Protein AF-A0A950R3G1-F1 (afdb_monomer_lite)

Foldseek 3Di:
DDDDPDPPCDPDPDPPDDPPDQDDDPDDQDPQLVVQCPQPPRVSVSVLRCVQDVDPVCSLPDALVSQCVRPPQDSVSSVRRNVVSVD

pLDDT: mean 82.42, std 18.0, range [44.94, 97.12]

Structure (mmCIF, N/CA/C/O backbone):
data_AF-A0A950R3G1-F1
#
_entry.id   AF-A0A950R3G1-F1
#
loop_
_atom_site.group_PDB
_atom_site.id
_atom_site.type_symbol
_atom_site.label_atom_id
_atom_site.label_alt_id
_atom_site.label_comp_id
_atom_site.label_asym_id
_atom_site.label_entity_id
_atom_site.label_seq_id
_atom_site.pdbx_PDB_ins_code
_atom_site.Cartn_x
_atom_site.Cartn_y
_atom_site.Cartn_z
_atom_site.occupancy
_atom_site.B_iso_or_equiv
_atom_site.auth_seq_id
_atom_site.auth_comp_id
_atom_site.auth_asym_id
_atom_site.auth_atom_id
_atom_site.pdbx_PDB_model_num
ATOM 1 N N . GLN A 1 1 ? -43.038 -11.091 -29.568 1.00 46.56 1 GLN A N 1
ATOM 2 C CA . GLN A 1 1 ? -42.153 -9.940 -29.281 1.00 46.56 1 GLN A CA 1
ATOM 3 C C . GLN A 1 1 ? -41.336 -10.289 -28.043 1.00 46.56 1 GLN A C 1
ATOM 5 O O . GLN A 1 1 ? -41.929 -10.430 -26.983 1.00 46.56 1 GLN A O 1
ATOM 10 N N . HIS A 1 2 ? -40.033 -10.559 -28.171 1.00 44.94 2 HIS A N 1
ATOM 11 C CA . HIS A 1 2 ? -39.182 -10.987 -27.049 1.00 44.94 2 HIS A CA 1
ATOM 12 C C . HIS A 1 2 ? -38.268 -9.823 -26.626 1.00 44.94 2 HIS A C 1
ATOM 14 O O . HIS A 1 2 ? -37.446 -9.369 -27.418 1.00 44.94 2 HIS A O 1
ATOM 20 N N . ARG A 1 3 ? -38.437 -9.320 -25.392 1.00 56.16 3 ARG A N 1
ATOM 21 C CA . ARG A 1 3 ? -37.506 -8.394 -24.719 1.00 56.16 3 ARG A CA 1
ATOM 22 C C . ARG A 1 3 ? -36.462 -9.230 -23.978 1.00 56.16 3 ARG A C 1
ATOM 24 O O . ARG A 1 3 ? -36.762 -9.753 -22.910 1.00 56.16 3 ARG A O 1
ATOM 31 N N . SER A 1 4 ? -35.266 -9.377 -24.541 1.00 54.62 4 SER A N 1
ATOM 32 C CA . SER A 1 4 ? -34.207 -10.219 -23.951 1.00 54.62 4 SER A CA 1
ATOM 33 C C . SER A 1 4 ? -32.841 -9.530 -23.838 1.00 54.62 4 SER A C 1
ATOM 35 O O . SER A 1 4 ? -31.868 -10.192 -23.502 1.00 54.62 4 SER A O 1
ATOM 37 N N . HIS A 1 5 ? -32.738 -8.222 -24.098 1.00 50.12 5 HIS A N 1
ATOM 38 C CA . HIS A 1 5 ? -31.435 -7.562 -24.287 1.00 50.12 5 HIS A CA 1
ATOM 39 C C . HIS A 1 5 ? -31.107 -6.422 -23.312 1.00 50.12 5 HIS A C 1
ATOM 41 O O . HIS A 1 5 ? -30.120 -5.731 -23.533 1.00 50.12 5 HIS A O 1
ATOM 47 N N . ASP A 1 6 ? -31.865 -6.225 -22.231 1.00 54.75 6 ASP A N 1
ATOM 48 C CA . ASP A 1 6 ? -31.751 -4.991 -21.430 1.00 54.75 6 ASP A CA 1
ATOM 49 C C . ASP A 1 6 ? -31.057 -5.139 -20.064 1.00 54.75 6 ASP A C 1
ATOM 51 O O . ASP A 1 6 ? -31.205 -4.281 -19.197 1.00 54.75 6 ASP A O 1
ATOM 55 N N . THR A 1 7 ? -30.328 -6.229 -19.785 1.00 56.50 7 THR A N 1
ATOM 56 C CA . THR A 1 7 ? -29.815 -6.433 -18.406 1.00 56.50 7 THR A CA 1
ATOM 57 C C . THR A 1 7 ? -28.459 -7.125 -18.284 1.00 56.50 7 THR A C 1
ATOM 59 O O . THR A 1 7 ? -28.167 -7.734 -17.261 1.00 56.50 7 THR A O 1
ATOM 62 N N . ILE A 1 8 ? -27.575 -6.987 -19.275 1.00 52.97 8 ILE A N 1
ATOM 63 C CA . ILE A 1 8 ? -26.154 -7.338 -19.093 1.00 52.97 8 ILE A CA 1
ATOM 64 C C . ILE A 1 8 ? -25.283 -6.109 -19.351 1.00 52.97 8 ILE A C 1
ATOM 66 O O . ILE A 1 8 ? -24.372 -6.125 -20.169 1.00 52.97 8 ILE A O 1
ATOM 70 N N . TYR A 1 9 ? -25.575 -5.011 -18.654 1.00 52.47 9 TYR A N 1
ATOM 71 C CA . TYR A 1 9 ? -24.606 -3.931 -18.497 1.00 52.47 9 TYR A CA 1
ATOM 72 C C .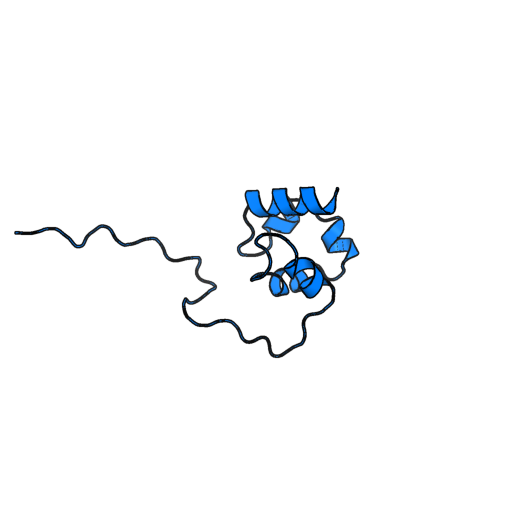 TYR A 1 9 ? -24.142 -3.918 -17.044 1.00 52.47 9 TYR A C 1
ATOM 74 O O . TYR A 1 9 ? -24.640 -3.169 -16.208 1.00 52.47 9 TYR A O 1
ATOM 82 N N . ALA A 1 10 ? -23.208 -4.814 -16.725 1.00 59.50 10 ALA A N 1
ATOM 83 C CA . ALA A 1 10 ? -22.391 -4.629 -15.537 1.00 59.50 10 ALA A CA 1
ATOM 84 C C . ALA A 1 10 ? -21.495 -3.408 -15.810 1.00 59.50 10 ALA A C 1
ATOM 86 O O . ALA A 1 10 ? -20.788 -3.421 -16.824 1.00 59.50 10 ALA A O 1
ATOM 87 N N . PRO A 1 11 ? -21.520 -2.347 -14.982 1.00 54.91 11 PRO A N 1
ATOM 88 C CA . PRO A 1 11 ? -20.578 -1.249 -15.144 1.00 54.91 11 PRO A CA 1
ATOM 89 C C . PRO A 1 11 ? -19.167 -1.839 -15.076 1.00 54.91 11 PRO A C 1
ATOM 91 O O . PRO A 1 11 ? -18.804 -2.507 -14.106 1.00 54.91 11 PRO A O 1
ATOM 94 N N . GLY A 1 12 ? -18.423 -1.684 -16.174 1.00 54.66 12 GLY A N 1
ATOM 95 C CA . GLY A 1 12 ? -17.099 -2.270 -16.335 1.00 54.66 12 GLY A CA 1
ATOM 96 C C . GLY A 1 12 ? -16.158 -1.839 -15.207 1.00 54.66 12 GLY A C 1
ATOM 97 O O . GLY A 1 12 ? -16.338 -0.760 -14.637 1.00 54.66 12 GLY A O 1
ATOM 98 N N . PRO A 1 13 ? -15.163 -2.672 -14.862 1.00 52.31 13 PRO A N 1
ATOM 99 C CA . PRO A 1 13 ? -14.204 -2.329 -13.830 1.00 52.31 13 PRO A CA 1
ATOM 100 C C . PRO A 1 13 ? -13.463 -1.062 -14.253 1.00 52.31 13 PRO A C 1
ATOM 102 O O . PRO A 1 13 ? -12.775 -1.067 -15.267 1.00 52.31 13 PRO A O 1
ATOM 105 N N . ASP A 1 14 ? -13.691 -0.007 -13.476 1.00 53.38 14 ASP A N 1
ATOM 106 C CA . ASP A 1 14 ? -12.856 1.163 -13.214 1.00 53.38 14 ASP A CA 1
ATOM 107 C C . ASP A 1 14 ? -11.872 1.565 -14.335 1.00 53.38 14 ASP A C 1
ATOM 109 O O . ASP A 1 14 ? -10.943 0.836 -14.691 1.00 53.38 14 ASP A O 1
ATOM 113 N N . THR A 1 15 ? -12.064 2.772 -14.866 1.00 52.53 15 THR A N 1
ATOM 114 C CA . THR A 1 15 ? -11.547 3.362 -16.122 1.00 52.53 15 THR A CA 1
ATOM 115 C C . THR A 1 15 ? -10.018 3.435 -16.297 1.00 52.53 15 THR A C 1
ATOM 117 O O . THR A 1 15 ? -9.531 4.065 -17.234 1.00 52.53 15 THR A O 1
ATOM 120 N N . LEU A 1 16 ? -9.235 2.755 -15.459 1.00 50.72 16 LEU A N 1
ATOM 121 C CA . LEU A 1 16 ? -7.772 2.704 -15.506 1.00 50.72 16 LEU A CA 1
ATOM 122 C C . LEU A 1 16 ? -7.203 1.362 -15.998 1.00 50.72 16 LEU A C 1
ATOM 124 O O . LEU A 1 16 ? -5.994 1.258 -16.208 1.00 50.72 16 LEU A O 1
ATOM 128 N N . ARG A 1 17 ? -8.024 0.320 -16.192 1.00 53.25 17 ARG A N 1
ATOM 129 C CA . ARG A 1 17 ? -7.553 -1.013 -16.616 1.00 53.25 17 ARG A CA 1
ATOM 130 C C . ARG A 1 17 ? -8.392 -1.540 -17.775 1.00 53.25 17 ARG A C 1
ATOM 132 O O . ARG A 1 17 ? -9.385 -2.227 -17.571 1.00 53.25 17 ARG A O 1
ATOM 139 N N . ALA A 1 18 ? -7.980 -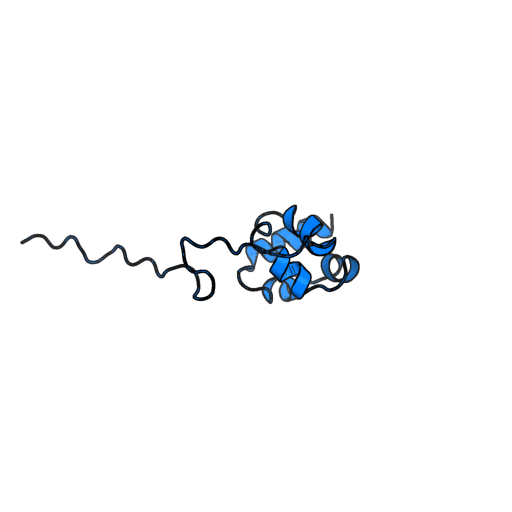1.231 -19.005 1.00 55.66 18 ALA A N 1
ATOM 140 C CA . ALA A 1 18 ? -8.618 -1.786 -20.196 1.00 55.66 18 ALA A CA 1
ATOM 141 C C . ALA A 1 18 ? -8.611 -3.333 -20.138 1.00 55.66 18 ALA A C 1
ATOM 143 O O . ALA A 1 18 ? -7.533 -3.929 -20.005 1.00 55.66 18 ALA A O 1
ATOM 144 N N . PRO A 1 19 ? -9.772 -4.008 -20.233 1.00 46.78 19 PRO A N 1
ATOM 145 C CA . PRO A 1 19 ? -9.816 -5.464 -20.275 1.00 46.78 19 PRO A CA 1
ATOM 146 C C . PRO A 1 19 ? -9.043 -5.974 -21.502 1.00 46.78 19 PRO A C 1
ATOM 148 O O . PRO A 1 19 ? -9.202 -5.463 -22.608 1.00 46.78 19 PRO A O 1
ATOM 151 N N . GLY A 1 20 ? -8.171 -6.966 -21.298 1.00 54.88 20 GLY A N 1
ATOM 152 C CA . GLY A 1 20 ? -7.410 -7.625 -22.370 1.00 54.88 20 GLY A CA 1
ATOM 153 C C . GLY A 1 20 ? -5.966 -7.153 -22.578 1.00 54.88 20 GLY A C 1
ATOM 154 O O . GLY A 1 20 ? -5.272 -7.722 -23.416 1.00 54.88 20 GLY A O 1
ATOM 155 N N . LYS A 1 21 ? -5.468 -6.166 -21.819 1.00 56.50 21 LYS A N 1
ATOM 156 C CA . LYS A 1 21 ? -4.053 -5.756 -21.871 1.00 56.50 21 LYS A CA 1
ATOM 157 C C . LYS A 1 21 ? -3.429 -5.832 -20.481 1.00 56.50 21 LYS A C 1
ATOM 159 O O . LYS A 1 21 ? -3.592 -4.924 -19.671 1.00 56.50 21 LYS A O 1
ATOM 164 N N . ALA A 1 22 ? -2.716 -6.922 -20.196 1.00 58.09 22 ALA A N 1
ATOM 165 C CA . ALA A 1 22 ? -1.847 -6.962 -19.026 1.00 58.09 22 ALA A CA 1
ATOM 166 C C . ALA A 1 22 ? -0.704 -5.953 -19.246 1.00 58.09 22 ALA A C 1
ATOM 168 O O . ALA A 1 22 ? -0.027 -6.043 -20.274 1.00 58.09 22 ALA A O 1
ATOM 169 N N . PRO A 1 23 ? -0.489 -4.975 -18.346 1.00 63.94 23 PRO A N 1
ATOM 170 C CA . PRO A 1 23 ? 0.634 -4.061 -18.481 1.00 63.94 23 PRO A CA 1
ATOM 171 C C . PRO A 1 23 ? 1.936 -4.863 -18.399 1.00 63.94 23 PRO A C 1
ATOM 173 O O . PRO A 1 23 ? 2.232 -5.483 -17.378 1.00 63.94 23 PRO A O 1
ATOM 176 N N . ILE A 1 24 ? 2.706 -4.868 -19.488 1.00 70.25 24 ILE A N 1
ATOM 177 C CA . ILE A 1 24 ? 4.056 -5.428 -19.489 1.00 70.25 24 ILE A CA 1
ATOM 178 C C . ILE A 1 24 ? 4.951 -4.405 -18.799 1.00 70.25 24 ILE A C 1
ATOM 180 O O . ILE A 1 24 ? 5.228 -3.332 -19.338 1.00 70.25 24 ILE A O 1
ATOM 184 N N . PHE A 1 25 ? 5.386 -4.722 -17.585 1.00 69.62 25 PHE A N 1
ATOM 185 C CA . PHE A 1 25 ? 6.353 -3.895 -16.880 1.00 69.62 25 PHE A CA 1
ATOM 186 C C . PHE A 1 25 ? 7.744 -4.150 -17.464 1.00 69.62 25 PHE A C 1
ATOM 188 O O . PHE A 1 25 ? 8.267 -5.256 -17.397 1.00 69.62 25 PHE A O 1
ATOM 195 N N . THR A 1 26 ? 8.355 -3.111 -18.030 1.00 79.38 26 THR A N 1
ATOM 196 C CA . THR A 1 26 ? 9.694 -3.173 -18.644 1.00 79.38 26 THR A CA 1
ATOM 197 C C . THR A 1 26 ? 10.836 -3.130 -17.626 1.00 79.38 26 THR A C 1
ATOM 199 O O . THR A 1 26 ? 11.996 -3.284 -18.000 1.00 79.38 26 THR A O 1
ATOM 202 N N . ARG A 1 27 ? 10.528 -2.930 -16.336 1.00 83.81 27 ARG A N 1
ATOM 203 C CA . ARG A 1 27 ? 11.501 -2.906 -15.236 1.00 83.81 27 ARG A CA 1
ATOM 204 C C . ARG A 1 27 ? 11.248 -4.031 -14.237 1.00 83.81 27 ARG A C 1
ATOM 206 O O . ARG A 1 27 ? 10.097 -4.368 -13.945 1.00 83.81 27 ARG A O 1
ATOM 213 N N . ALA A 1 28 ? 12.331 -4.549 -13.661 1.00 85.88 28 ALA A N 1
ATOM 214 C CA . ALA A 1 28 ? 12.254 -5.514 -12.573 1.00 85.88 28 ALA A CA 1
ATOM 215 C C . ALA A 1 28 ? 11.519 -4.913 -11.354 1.00 85.88 28 ALA A C 1
ATOM 217 O O . ALA A 1 28 ? 11.695 -3.725 -11.064 1.00 85.88 28 ALA A O 1
ATOM 218 N N . PRO A 1 29 ? 10.698 -5.704 -10.639 1.00 88.44 29 PRO A N 1
ATOM 219 C CA . PRO A 1 29 ? 10.056 -5.251 -9.411 1.00 88.44 29 PRO A CA 1
ATOM 220 C C . PRO A 1 29 ? 11.106 -5.046 -8.314 1.00 88.44 29 PRO A C 1
ATOM 222 O O . PRO A 1 29 ? 11.977 -5.901 -8.109 1.00 88.44 29 PRO A O 1
ATOM 225 N N . GLY A 1 30 ? 11.018 -3.931 -7.592 1.00 93.56 30 GLY A N 1
ATOM 226 C CA . GLY A 1 30 ? 11.824 -3.708 -6.399 1.00 93.56 30 GLY A CA 1
ATOM 227 C C . GLY A 1 30 ? 11.295 -4.494 -5.200 1.00 93.56 30 GLY A C 1
ATOM 228 O O . GLY A 1 30 ? 10.351 -5.284 -5.292 1.00 93.56 30 GLY A O 1
ATOM 229 N N . LEU A 1 31 ? 11.943 -4.308 -4.049 1.00 95.12 31 LEU A N 1
ATOM 230 C CA . LEU A 1 31 ? 11.655 -5.095 -2.848 1.00 95.12 31 LEU A CA 1
ATOM 231 C C . LEU A 1 31 ? 10.217 -4.895 -2.346 1.00 95.12 31 LEU A C 1
ATOM 233 O O . LEU A 1 31 ? 9.557 -5.869 -1.995 1.00 95.12 31 LEU A O 1
ATOM 237 N N . VAL A 1 32 ? 9.719 -3.655 -2.371 1.00 96.50 32 VAL A N 1
ATOM 238 C CA . VAL A 1 32 ? 8.342 -3.335 -1.961 1.00 96.50 32 VAL A CA 1
ATOM 239 C C . VAL A 1 32 ? 7.340 -4.059 -2.857 1.00 96.50 32 VAL A C 1
ATOM 241 O O . VAL A 1 32 ? 6.456 -4.732 -2.341 1.00 96.50 32 VAL A O 1
ATOM 244 N N . ALA A 1 33 ? 7.515 -4.011 -4.182 1.00 95.31 33 ALA A N 1
ATOM 245 C CA . ALA A 1 33 ? 6.632 -4.714 -5.112 1.00 95.31 33 ALA A CA 1
ATOM 246 C C . ALA A 1 33 ? 6.664 -6.237 -4.899 1.00 95.31 33 ALA A C 1
ATOM 248 O O . ALA A 1 33 ? 5.619 -6.883 -4.900 1.00 95.31 33 ALA A O 1
ATOM 249 N N . LYS A 1 34 ? 7.845 -6.826 -4.668 1.00 94.94 34 LYS A N 1
ATOM 250 C CA . LYS A 1 34 ? 7.967 -8.270 -4.406 1.00 94.94 34 LYS A CA 1
ATOM 251 C C . LYS A 1 34 ? 7.215 -8.700 -3.149 1.00 94.94 34 LYS A C 1
ATOM 253 O O . LYS A 1 34 ? 6.521 -9.711 -3.189 1.00 94.94 34 LYS A O 1
ATOM 258 N N . LEU A 1 35 ? 7.338 -7.935 -2.063 1.00 95.00 35 LEU A N 1
ATOM 259 C CA . LEU A 1 35 ? 6.626 -8.204 -0.812 1.00 95.00 35 LEU A CA 1
ATOM 260 C C . LEU A 1 35 ? 5.122 -7.968 -0.965 1.00 95.00 35 LEU A C 1
ATOM 262 O O . LEU A 1 35 ? 4.327 -8.821 -0.586 1.00 95.00 35 LEU A O 1
ATOM 266 N N . ALA A 1 36 ? 4.734 -6.853 -1.586 1.00 95.31 36 ALA A N 1
ATOM 267 C CA . ALA A 1 36 ? 3.338 -6.521 -1.837 1.00 95.31 36 ALA A CA 1
ATOM 268 C C . ALA A 1 36 ? 2.633 -7.596 -2.677 1.00 95.31 36 ALA A C 1
ATOM 270 O O . ALA A 1 36 ? 1.481 -7.920 -2.413 1.00 95.31 36 ALA A O 1
ATOM 271 N N . ALA A 1 37 ? 3.327 -8.204 -3.642 1.00 95.06 37 ALA A N 1
ATOM 272 C CA . ALA A 1 37 ? 2.771 -9.281 -4.457 1.00 95.06 37 ALA A CA 1
ATOM 273 C C . ALA A 1 37 ? 2.425 -10.555 -3.663 1.00 95.06 37 ALA A C 1
ATOM 275 O O . ALA A 1 37 ? 1.637 -11.362 -4.147 1.00 95.06 37 ALA A O 1
ATOM 276 N N . GLN A 1 38 ? 2.986 -10.738 -2.461 1.00 94.69 38 GLN A N 1
ATOM 277 C CA . GLN A 1 38 ? 2.639 -11.855 -1.574 1.00 94.69 38 GLN A CA 1
ATOM 278 C C . GLN A 1 38 ? 1.381 -11.582 -0.737 1.00 94.69 38 GLN A C 1
ATOM 280 O O . GLN A 1 38 ? 0.866 -12.490 -0.088 1.00 94.69 38 GLN A O 1
ATOM 285 N N . LEU A 1 39 ? 0.881 -10.342 -0.726 1.00 94.50 39 LEU A N 1
ATOM 286 C CA . LEU A 1 39 ? -0.292 -9.970 0.056 1.00 94.50 39 LEU A CA 1
ATOM 287 C C . LEU A 1 39 ? -1.590 -10.339 -0.685 1.00 94.50 39 LEU A C 1
ATOM 289 O O . LEU A 1 39 ? -1.696 -10.153 -1.906 1.00 94.50 39 LEU A O 1
ATOM 293 N N . PRO A 1 40 ? -2.617 -10.821 0.037 1.00 90.56 40 PRO A N 1
ATOM 294 C CA . PRO A 1 40 ? -3.867 -11.251 -0.577 1.00 90.56 40 PRO A CA 1
ATOM 295 C C . PRO A 1 40 ? -4.578 -10.082 -1.272 1.00 90.56 40 PRO A C 1
ATOM 297 O O . PRO A 1 40 ? -4.884 -9.060 -0.661 1.00 90.56 40 PRO A O 1
ATOM 300 N N . GLY A 1 41 ? -4.858 -10.239 -2.570 1.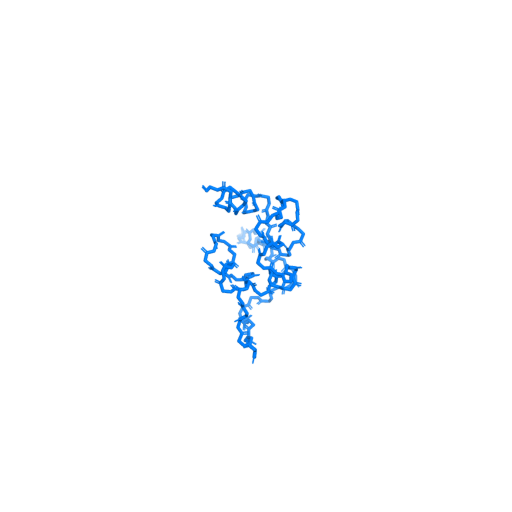00 90.81 41 GLY A N 1
ATOM 301 C CA . GLY A 1 41 ? -5.572 -9.240 -3.378 1.00 90.81 41 GLY A CA 1
ATOM 302 C C . GLY A 1 41 ? -4.732 -8.038 -3.842 1.00 90.81 41 GLY A C 1
ATOM 303 O O . GLY A 1 41 ? -5.305 -7.056 -4.343 1.00 90.81 41 GLY A O 1
ATOM 304 N N . ILE A 1 42 ? -3.404 -8.106 -3.678 1.00 93.69 42 ILE A N 1
ATOM 305 C CA . ILE A 1 42 ? -2.447 -7.033 -4.001 1.00 93.69 42 ILE A CA 1
ATOM 306 C C . ILE A 1 42 ? -1.511 -7.380 -5.167 1.00 93.69 42 ILE A C 1
ATOM 308 O O . ILE A 1 42 ? -0.966 -6.471 -5.786 1.00 93.69 42 ILE A O 1
ATOM 312 N N . ASP A 1 43 ? -1.377 -8.651 -5.535 1.00 87.69 43 ASP A N 1
ATOM 313 C CA . ASP A 1 43 ? -0.624 -9.163 -6.693 1.00 87.69 43 ASP A CA 1
ATOM 314 C C . ASP A 1 43 ? -0.636 -8.235 -7.928 1.00 87.69 43 ASP A C 1
ATOM 316 O O . ASP A 1 43 ? 0.406 -7.740 -8.363 1.00 87.69 43 ASP A O 1
ATOM 320 N N . ARG A 1 44 ? -1.820 -7.894 -8.450 1.00 87.81 44 ARG A N 1
ATOM 321 C CA . ARG A 1 44 ? -1.980 -7.040 -9.647 1.00 87.81 44 ARG A CA 1
ATOM 322 C C . ARG A 1 44 ? -1.729 -5.549 -9.401 1.00 87.81 44 ARG A C 1
ATOM 324 O O . ARG A 1 44 ? -1.792 -4.757 -10.336 1.00 87.81 44 ARG A O 1
ATOM 331 N N . LYS A 1 45 ? -1.545 -5.147 -8.147 1.00 91.25 45 LYS A N 1
ATOM 332 C CA . LYS A 1 45 ? -1.368 -3.761 -7.677 1.00 91.25 45 LYS A CA 1
ATOM 333 C C . LYS A 1 45 ? 0.018 -3.551 -7.066 1.00 91.25 45 LYS A C 1
ATOM 335 O O . LYS A 1 45 ? 0.331 -2.441 -6.663 1.00 91.25 45 LYS A O 1
ATOM 340 N N . ALA A 1 46 ? 0.871 -4.574 -7.026 1.00 93.06 46 ALA A N 1
ATOM 341 C CA . ALA A 1 46 ? 2.177 -4.529 -6.376 1.00 93.06 46 ALA A CA 1
ATOM 342 C C . ALA A 1 46 ? 3.075 -3.378 -6.868 1.00 93.06 46 ALA A C 1
ATOM 344 O O . ALA A 1 46 ? 3.777 -2.747 -6.080 1.00 93.06 46 ALA A O 1
ATOM 345 N N . TYR A 1 47 ? 3.015 -3.055 -8.162 1.00 92.19 47 TYR A N 1
ATOM 346 C CA . TYR A 1 47 ? 3.731 -1.906 -8.722 1.00 92.19 47 TYR A CA 1
ATOM 347 C C . TYR A 1 47 ? 3.131 -0.559 -8.306 1.00 92.19 47 TYR A C 1
ATOM 349 O O . TYR A 1 47 ? 3.877 0.400 -8.117 1.00 92.19 47 TYR A O 1
ATOM 357 N N . ASP A 1 48 ? 1.810 -0.477 -8.155 1.00 93.44 48 ASP A N 1
ATOM 358 C CA . ASP A 1 48 ? 1.129 0.723 -7.659 1.00 93.44 48 ASP A CA 1
ATOM 359 C C . ASP A 1 48 ? 1.459 0.939 -6.172 1.00 93.44 48 ASP A C 1
ATOM 361 O O . ASP A 1 48 ? 1.777 2.054 -5.761 1.00 93.44 48 ASP A O 1
ATOM 365 N N . VAL A 1 49 ? 1.518 -0.148 -5.396 1.00 95.25 49 VAL A N 1
ATOM 366 C CA . VAL A 1 49 ? 1.965 -0.155 -3.994 1.00 95.25 49 VAL A CA 1
ATOM 367 C C . VAL A 1 49 ? 3.408 0.327 -3.868 1.00 95.25 49 VAL A C 1
ATOM 369 O O . VAL A 1 49 ? 3.685 1.192 -3.048 1.00 95.25 49 VAL A O 1
ATOM 372 N N . GLU A 1 50 ? 4.328 -0.160 -4.702 1.00 94.62 50 GLU A N 1
ATOM 373 C CA . GLU A 1 50 ? 5.721 0.314 -4.709 1.00 94.62 50 GLU A CA 1
ATOM 374 C C . GLU A 1 50 ? 5.851 1.787 -5.123 1.00 94.62 50 GLU A C 1
ATOM 376 O O . GLU A 1 50 ? 6.731 2.509 -4.650 1.00 94.62 50 GLU A O 1
ATOM 381 N N . ARG A 1 51 ? 4.988 2.26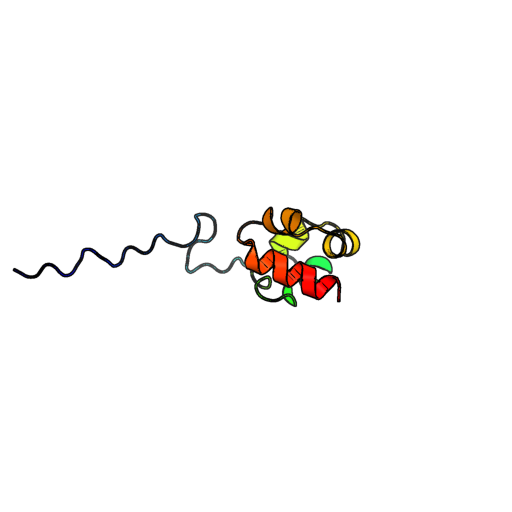5 -6.023 1.00 93.06 51 ARG A N 1
ATOM 382 C CA . ARG A 1 51 ? 4.978 3.684 -6.396 1.00 93.06 51 ARG A CA 1
ATOM 383 C C . ARG A 1 51 ? 4.541 4.558 -5.227 1.00 93.06 51 ARG A C 1
ATOM 385 O O . ARG A 1 51 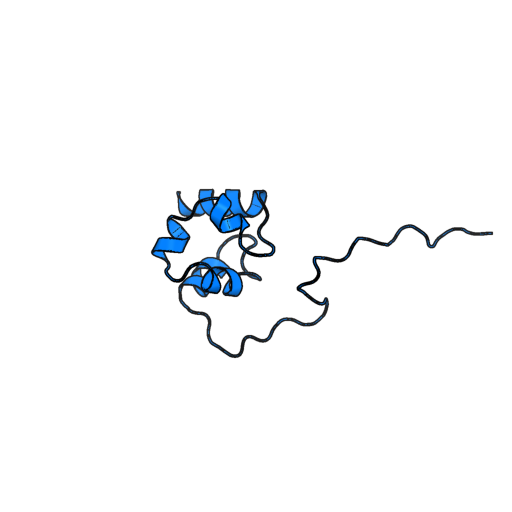? 5.126 5.633 -5.065 1.00 93.06 51 ARG A O 1
ATOM 392 N N . HIS A 1 52 ? 3.566 4.093 -4.450 1.00 95.62 52 HIS A N 1
ATOM 393 C CA . HIS A 1 52 ? 3.030 4.779 -3.282 1.00 95.62 52 HIS A CA 1
ATOM 394 C C . HIS A 1 52 ? 4.006 4.714 -2.090 1.00 95.62 52 HIS A C 1
ATOM 396 O O . HIS A 1 52 ? 4.486 5.748 -1.629 1.00 95.62 52 HIS A O 1
ATOM 402 N N . PHE A 1 53 ? 4.410 3.516 -1.658 1.00 95.81 53 PHE A N 1
ATOM 403 C CA . PHE A 1 53 ? 5.363 3.322 -0.563 1.00 95.81 53 PHE A CA 1
ATOM 404 C C . PHE A 1 53 ? 6.795 3.177 -1.082 1.00 95.81 53 PHE A C 1
ATOM 406 O O . PHE A 1 53 ? 7.180 2.154 -1.646 1.00 95.81 53 PHE A O 1
ATOM 413 N N . LYS A 1 54 ? 7.628 4.194 -0.839 1.00 90.62 54 LYS A N 1
ATOM 414 C CA . LYS A 1 54 ? 9.034 4.200 -1.286 1.00 90.62 54 LYS A CA 1
ATOM 415 C C . LYS A 1 54 ? 9.927 3.203 -0.547 1.00 90.62 54 LYS A C 1
ATOM 417 O O . LYS A 1 54 ? 10.977 2.832 -1.064 1.00 90.62 54 LYS A O 1
ATOM 422 N N . THR A 1 55 ? 9.542 2.787 0.658 1.00 96.12 55 THR A N 1
ATOM 423 C CA . THR A 1 55 ? 10.322 1.873 1.499 1.00 96.12 55 THR A CA 1
ATOM 424 C C . THR A 1 55 ? 9.430 0.803 2.116 1.00 96.12 55 THR A C 1
ATOM 426 O O . THR A 1 55 ? 8.235 1.008 2.323 1.00 96.12 55 THR A O 1
ATOM 429 N N . VAL A 1 56 ? 10.029 -0.344 2.452 1.00 95.38 56 VAL A N 1
ATOM 430 C CA . VAL A 1 56 ? 9.322 -1.442 3.132 1.00 95.38 56 VAL A CA 1
ATOM 431 C C . VAL A 1 56 ? 8.820 -0.996 4.505 1.00 95.38 56 VAL A C 1
ATOM 433 O O . VAL A 1 56 ? 7.686 -1.288 4.857 1.00 95.38 56 VAL A O 1
ATOM 436 N N . SER A 1 57 ? 9.629 -0.230 5.244 1.00 95.38 57 SER A N 1
ATOM 437 C CA . SER A 1 57 ? 9.236 0.302 6.555 1.00 95.38 57 SER A CA 1
ATOM 438 C C . SER A 1 57 ? 7.969 1.163 6.465 1.00 95.38 57 SER A C 1
ATOM 440 O O . SER A 1 57 ? 7.039 0.949 7.237 1.00 95.38 57 SER A O 1
ATOM 442 N N . ALA A 1 58 ? 7.879 2.055 5.467 1.00 96.25 58 ALA A N 1
ATOM 443 C CA . ALA A 1 58 ? 6.680 2.864 5.241 1.00 96.25 58 ALA A CA 1
ATOM 444 C C . ALA A 1 58 ? 5.455 2.010 4.876 1.00 96.25 58 ALA A C 1
ATOM 446 O O . ALA A 1 58 ? 4.360 2.273 5.357 1.00 96.25 58 ALA A O 1
ATOM 447 N N . MET A 1 59 ? 5.638 0.964 4.065 1.00 96.31 59 MET A N 1
ATOM 448 C CA . MET A 1 59 ? 4.562 0.029 3.719 1.00 96.31 59 MET A CA 1
ATOM 449 C C . MET A 1 59 ? 4.045 -0.739 4.949 1.00 96.31 59 MET A C 1
ATOM 451 O O . MET A 1 59 ? 2.843 -0.953 5.081 1.00 96.31 59 MET A O 1
ATOM 455 N N . MET A 1 60 ? 4.938 -1.165 5.847 1.00 95.31 60 MET A N 1
ATOM 456 C CA . MET A 1 60 ? 4.576 -1.961 7.026 1.00 95.31 60 MET A CA 1
ATOM 457 C C . MET A 1 60 ? 3.892 -1.140 8.125 1.00 95.31 60 MET A C 1
ATOM 459 O O . MET A 1 60 ? 3.037 -1.667 8.833 1.00 95.31 60 MET A O 1
ATOM 463 N N . SER A 1 61 ? 4.247 0.139 8.277 1.00 95.38 61 SER A N 1
ATOM 464 C CA . SER A 1 61 ? 3.655 1.026 9.288 1.00 95.38 61 SER A CA 1
ATOM 465 C C . SER A 1 61 ? 2.392 1.759 8.819 1.00 95.38 61 SER A C 1
ATOM 467 O O . SER A 1 61 ? 1.697 2.357 9.643 1.00 95.38 61 SER A O 1
ATOM 469 N N . ALA A 1 62 ? 2.072 1.687 7.525 1.00 96.88 62 ALA A N 1
ATOM 470 C CA . ALA A 1 62 ? 0.919 2.338 6.919 1.00 96.88 62 ALA A CA 1
ATOM 471 C C . ALA A 1 62 ? -0.421 1.931 7.559 1.00 96.88 62 ALA A C 1
ATOM 473 O O . ALA A 1 62 ? -0.639 0.792 7.990 1.00 96.88 62 ALA A O 1
ATOM 474 N N . SER A 1 63 ? -1.347 2.885 7.611 1.00 97.12 63 SER A N 1
ATOM 475 C CA . SER A 1 63 ? -2.711 2.691 8.095 1.00 97.12 63 SER A CA 1
ATOM 476 C C . SER A 1 63 ? -3.627 2.125 7.009 1.00 97.12 63 SER A C 1
ATOM 478 O O . SER A 1 63 ? -3.347 2.226 5.817 1.00 97.12 63 SER A O 1
ATOM 480 N N . GLU A 1 64 ? -4.786 1.583 7.400 1.00 96.94 64 GLU A N 1
ATOM 481 C CA . GLU A 1 64 ? -5.797 1.116 6.436 1.00 96.94 64 GLU A CA 1
ATOM 482 C C . GLU A 1 64 ? -6.234 2.218 5.466 1.00 96.94 64 GLU A C 1
ATOM 484 O O . GLU A 1 64 ? -6.649 1.919 4.347 1.00 96.94 64 GLU A O 1
ATOM 489 N N . LYS A 1 65 ? -6.179 3.483 5.898 1.00 96.69 65 LYS A N 1
ATOM 490 C CA . LYS A 1 65 ? -6.537 4.628 5.065 1.00 96.69 65 LYS A CA 1
ATOM 491 C C . LYS A 1 65 ? -5.488 4.856 3.980 1.00 96.69 65 LYS A C 1
ATOM 493 O O . LYS A 1 65 ? -5.873 4.990 2.828 1.00 96.69 65 LYS A O 1
ATOM 498 N N . ASP A 1 66 ? -4.205 4.788 4.324 1.00 96.69 66 ASP A N 1
ATOM 499 C CA . ASP A 1 66 ? -3.103 4.960 3.365 1.00 96.69 66 ASP A CA 1
ATOM 500 C C . ASP A 1 66 ? -3.148 3.867 2.285 1.00 96.69 66 ASP A C 1
ATOM 502 O O . ASP A 1 66 ? -3.027 4.134 1.093 1.00 96.69 66 ASP A O 1
ATOM 506 N N . TRP A 1 67 ? -3.442 2.624 2.680 1.00 96.31 67 TRP A N 1
ATOM 507 C CA . TRP A 1 67 ? -3.643 1.526 1.729 1.00 96.31 67 TRP A CA 1
ATOM 508 C C . TRP A 1 67 ? -4.830 1.753 0.781 1.00 96.31 67 TRP A C 1
ATOM 510 O O . TRP A 1 67 ? -4.768 1.318 -0.366 1.00 96.31 67 TRP A O 1
ATOM 520 N N . GLN A 1 68 ? -5.894 2.428 1.227 1.00 96.50 68 GLN A N 1
ATOM 521 C CA . GLN A 1 68 ? -7.066 2.750 0.397 1.00 96.50 68 GLN A CA 1
ATOM 522 C C . GLN A 1 68 ? -6.809 3.870 -0.618 1.00 96.50 68 GLN A C 1
ATOM 524 O O . GLN A 1 68 ? -7.566 3.997 -1.578 1.00 96.50 68 GLN A O 1
ATOM 529 N N . GLU A 1 69 ? -5.756 4.670 -0.448 1.00 96.12 69 GLU A N 1
ATOM 530 C CA . GLU A 1 69 ? -5.385 5.708 -1.420 1.00 96.12 69 GLU A CA 1
ATOM 531 C C . GLU A 1 69 ? -4.814 5.114 -2.717 1.00 96.12 69 GLU A C 1
ATOM 533 O O . GLU A 1 69 ? -4.727 5.792 -3.743 1.00 96.12 69 GLU A O 1
ATOM 538 N N . ILE A 1 70 ? -4.442 3.832 -2.699 1.00 94.50 70 ILE A N 1
ATOM 539 C CA . ILE A 1 70 ? -3.907 3.124 -3.859 1.00 94.50 70 ILE A CA 1
ATOM 540 C C . ILE A 1 70 ? -5.069 2.660 -4.756 1.00 94.50 70 ILE A C 1
ATOM 542 O O . ILE A 1 70 ? -5.937 1.904 -4.303 1.00 94.50 70 ILE A O 1
ATOM 546 N N . PRO A 1 71 ? -5.072 3.021 -6.056 1.00 90.06 71 PRO A N 1
ATOM 547 C CA . PRO A 1 71 ? -6.137 2.646 -6.980 1.00 90.06 71 PRO A CA 1
ATOM 548 C C . PRO A 1 71 ? -6.427 1.139 -6.992 1.00 90.06 71 PRO A C 1
ATOM 550 O O . PRO A 1 71 ? -5.547 0.297 -7.193 1.00 90.06 71 PRO A O 1
ATOM 553 N N . GLY A 1 72 ? -7.697 0.789 -6.788 1.00 89.00 72 GLY A N 1
ATOM 554 C CA . GLY A 1 72 ? -8.163 -0.596 -6.755 1.00 89.00 72 GLY A CA 1
ATOM 555 C C . GLY A 1 72 ? -7.946 -1.330 -5.425 1.00 89.00 72 GLY A C 1
ATOM 556 O O . GLY A 1 72 ? -8.231 -2.530 -5.363 1.00 89.00 72 GLY A O 1
ATOM 557 N N . ILE A 1 73 ? -7.463 -0.677 -4.364 1.00 94.19 73 ILE A N 1
ATOM 558 C CA . ILE A 1 73 ? -7.468 -1.236 -3.003 1.00 94.19 73 ILE A CA 1
ATOM 559 C C . ILE A 1 73 ? -8.691 -0.709 -2.244 1.00 94.19 73 ILE A C 1
ATOM 561 O O . ILE A 1 73 ? -8.751 0.442 -1.831 1.00 94.19 73 ILE A O 1
ATOM 565 N N . GLY A 1 74 ? -9.686 -1.576 -2.055 1.00 94.31 74 GLY A N 1
ATOM 566 C CA . GLY A 1 74 ? -10.880 -1.256 -1.273 1.00 94.31 74 GLY A CA 1
ATOM 567 C C . GLY A 1 74 ? -10.690 -1.486 0.229 1.00 94.31 74 GLY A C 1
ATOM 568 O O . GLY A 1 74 ? -9.760 -2.168 0.660 1.00 94.31 74 GLY A O 1
ATOM 569 N N . LYS A 1 75 ? -11.643 -0.987 1.026 1.00 95.50 75 LYS A N 1
ATOM 570 C CA . LYS A 1 75 ? -11.650 -1.073 2.498 1.00 95.50 75 LYS A CA 1
ATOM 571 C C . LYS A 1 75 ? -11.379 -2.480 3.042 1.00 95.50 75 LYS A C 1
ATOM 573 O O . LYS A 1 75 ? -10.574 -2.637 3.952 1.00 95.50 75 LYS A O 1
ATOM 578 N N . GLN A 1 76 ? -12.031 -3.507 2.491 1.00 95.56 76 GLN A N 1
ATOM 579 C CA . GLN A 1 76 ? -11.859 -4.886 2.962 1.00 95.56 76 GLN A CA 1
ATOM 580 C C . GLN A 1 76 ? -10.440 -5.410 2.705 1.00 95.56 76 GLN A C 1
ATOM 582 O O . GLN A 1 76 ? -9.845 -6.015 3.593 1.00 95.56 76 GLN A O 1
ATOM 587 N N . THR A 1 77 ? -9.885 -5.142 1.519 1.00 95.12 77 THR A N 1
ATOM 588 C CA . THR A 1 77 ? -8.513 -5.529 1.170 1.00 95.12 77 THR A CA 1
ATOM 589 C C . THR A 1 77 ? -7.502 -4.795 2.047 1.00 95.12 77 THR A C 1
ATOM 591 O O . THR A 1 77 ? -6.607 -5.429 2.593 1.00 95.12 77 THR A O 1
ATOM 594 N N . ALA A 1 78 ? -7.674 -3.485 2.241 1.00 96.38 78 ALA A N 1
ATOM 595 C CA . ALA A 1 78 ? -6.801 -2.688 3.100 1.00 96.38 78 ALA A CA 1
ATOM 596 C C . ALA A 1 78 ? -6.800 -3.193 4.550 1.00 96.38 78 ALA A C 1
ATOM 598 O O . ALA A 1 78 ? -5.734 -3.402 5.125 1.00 96.38 78 ALA A O 1
ATOM 599 N N . LYS A 1 79 ? -7.985 -3.464 5.113 1.00 96.62 79 LYS A N 1
ATOM 600 C CA . LYS A 1 79 ? -8.122 -4.036 6.457 1.00 96.62 79 LYS A CA 1
ATOM 601 C C . LYS A 1 79 ? -7.372 -5.363 6.585 1.00 96.62 79 LYS A C 1
ATOM 603 O O . LYS A 1 79 ? -6.568 -5.524 7.496 1.00 96.62 79 LYS A O 1
ATOM 608 N N . GLN A 1 80 ? -7.603 -6.291 5.654 1.00 96.12 80 GLN A N 1
ATOM 609 C CA . GLN A 1 80 ? -6.959 -7.606 5.671 1.00 96.12 80 GLN A CA 1
ATOM 610 C C . GLN A 1 80 ? -5.431 -7.500 5.570 1.00 96.12 80 GLN A C 1
ATOM 612 O O . GLN A 1 80 ? -4.717 -8.216 6.267 1.00 96.12 80 GLN A O 1
ATOM 617 N N . VAL A 1 81 ? -4.922 -6.602 4.724 1.00 96.12 81 VAL A N 1
ATOM 618 C CA . VAL A 1 81 ? -3.480 -6.358 4.588 1.00 96.12 81 VAL A CA 1
ATOM 619 C C . VAL A 1 81 ? -2.883 -5.858 5.899 1.00 96.12 81 VAL A C 1
ATOM 621 O O . VAL A 1 81 ? -1.893 -6.413 6.36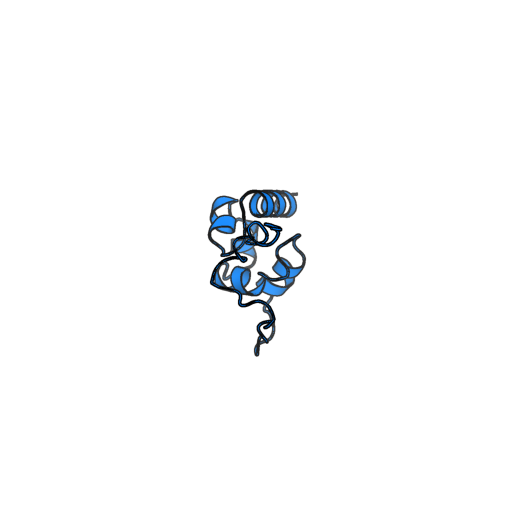9 1.00 96.12 81 VAL A O 1
ATOM 624 N N . VAL A 1 82 ? -3.492 -4.842 6.508 1.00 95.94 82 VAL A N 1
ATOM 625 C CA . VAL A 1 82 ? -2.991 -4.254 7.756 1.00 95.94 82 VAL A CA 1
ATOM 626 C C . VAL A 1 82 ? -3.031 -5.260 8.907 1.00 95.94 82 VAL A C 1
ATOM 628 O O . VAL A 1 82 ? -2.102 -5.300 9.710 1.00 95.94 82 VAL A O 1
ATOM 631 N N . GLU A 1 83 ? -4.063 -6.101 8.972 1.00 95.31 83 GLU A N 1
ATOM 632 C CA . GLU A 1 83 ? -4.164 -7.178 9.959 1.00 95.31 83 GLU A CA 1
ATOM 633 C C . GLU A 1 83 ? -3.031 -8.205 9.807 1.00 95.31 83 GLU A C 1
ATOM 635 O O . GLU A 1 83 ? -2.418 -8.591 10.798 1.00 95.31 83 GLU A O 1
ATOM 640 N N . ILE A 1 84 ? -2.695 -8.594 8.572 1.00 94.62 84 ILE A N 1
ATOM 641 C CA . ILE A 1 84 ? -1.595 -9.530 8.292 1.00 94.62 84 ILE A CA 1
ATOM 642 C C . ILE A 1 84 ? -0.235 -8.924 8.647 1.00 94.62 84 ILE A C 1
ATOM 644 O O . ILE A 1 84 ? 0.609 -9.617 9.202 1.00 94.62 84 ILE A O 1
ATOM 648 N N . LEU A 1 85 ? -0.010 -7.646 8.333 1.00 92.31 85 LEU A N 1
ATOM 649 C CA . LEU A 1 85 ? 1.281 -6.985 8.557 1.00 92.31 85 LEU A CA 1
ATOM 650 C C . LEU A 1 85 ? 1.577 -6.688 10.033 1.00 92.31 85 LEU A C 1
ATOM 652 O O . LEU A 1 85 ? 2.731 -6.453 10.383 1.00 92.31 85 LEU A O 1
ATOM 656 N N . ARG A 1 86 ? 0.545 -6.660 10.883 1.00 89.31 86 ARG A N 1
ATOM 657 C CA . ARG A 1 86 ? 0.657 -6.386 12.326 1.00 89.31 86 ARG A CA 1
ATOM 658 C C . ARG A 1 86 ? 0.612 -7.639 13.194 1.00 89.31 86 ARG A C 1
ATOM 660 O O . ARG A 1 86 ? 0.654 -7.517 14.417 1.00 89.31 86 ARG A O 1
ATOM 667 N N . ARG A 1 87 ? 0.472 -8.805 12.572 1.00 77.19 87 ARG A N 1
ATOM 668 C CA . ARG A 1 87 ? 0.521 -10.094 13.250 1.00 77.19 87 ARG A CA 1
ATOM 669 C C . ARG A 1 87 ? 1.963 -10.533 13.462 1.00 77.19 87 ARG A C 1
ATOM 671 O O . ARG A 1 87 ? 2.213 -11.109 14.541 1.00 77.19 87 ARG A O 1
#

Sequence (87 aa):
QHRSHDTIYAPGPDTLRAPGKAPIFTRAPGLVAKLAAQLPGIDRKAYDVERHFKTVSAMMSASEKDWQEIPGIGKQTAKQVVEILRR

Secondary structure (DSSP, 8-state):
-----SS--PPPS-TTS-TT-----SS---HHHHHHTTSTTTGGGHHHHHHH-SSHHHHHH--HHHHHTSTT--HHHHHHHHHHHT-

Radius of gyration: 16.77 Å; chains: 1; bounding box: 54×18×42 Å